Protein AF-A0AAD4LJQ9-F1 (afdb_monomer_lite)

Secondary structure (DSSP, 8-state):
--PPP-TT-EE--B-TTT-PEEEE-TTTSS-EEEE-----GGG-EE--B-TTS-B-

Organism: NCBI:txid416441

pLDDT: mean 91.67, std 10.46, range [42.97, 98.5]

Foldseek 3Di:
DPDDADAFDKDWDADPVPRFTWFQDPVPRHDIDTHDDDPDPRRIDGWHQDPVRDTD

Radius of gyration: 12.79 Å; chains: 1; bounding box: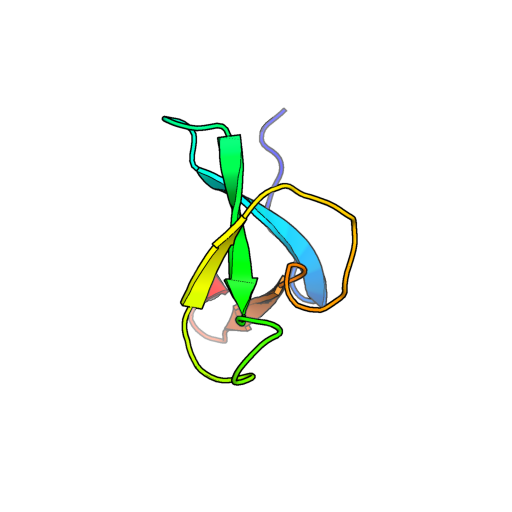 31×24×33 Å

Sequence (56 aa):
MSGSIKSGQRYKITNEENGLVLGISGANHRSILGWDFHGADNQQWITERQDDGQYY

InterPro domains:
  IPR000772 Ricin B, lectin domain [PF14200] (7-55)
  IPR035992 Ricin B-like lectins [SSF50370] (9-55)

Structure (mmCIF, N/CA/C/O backbone):
data_AF-A0AAD4LJQ9-F1
#
_entry.id   AF-A0AAD4LJQ9-F1
#
loop_
_atom_site.group_PDB
_atom_site.id
_atom_site.type_symbol
_atom_site.label_atom_id
_atom_site.label_alt_id
_atom_site.label_comp_id
_atom_site.label_asym_id
_atom_site.label_entity_id
_atom_site.label_seq_id
_atom_site.pdbx_PDB_ins_code
_atom_site.Cartn_x
_atom_site.Cartn_y
_atom_site.Cartn_z
_atom_site.occupancy
_atom_site.B_iso_or_equiv
_atom_site.auth_seq_id
_atom_site.auth_comp_id
_atom_site.auth_asym_id
_atom_site.auth_atom_id
_atom_site.pdbx_PDB_model_num
ATOM 1 N N . MET A 1 1 ? -20.928 11.388 1.672 1.00 42.97 1 MET A N 1
ATOM 2 C CA . MET A 1 1 ? -20.945 10.003 2.187 1.00 42.97 1 MET A CA 1
ATOM 3 C C . MET A 1 1 ? -19.550 9.694 2.695 1.00 42.97 1 MET A C 1
ATOM 5 O O . MET A 1 1 ? -18.636 9.698 1.884 1.00 42.97 1 MET A O 1
ATOM 9 N N . SER A 1 2 ? -19.355 9.497 3.997 1.00 56.03 2 SER A N 1
ATOM 10 C CA . SER A 1 2 ? -18.116 8.888 4.486 1.00 56.03 2 SER A CA 1
ATOM 11 C C . SER A 1 2 ? -18.237 7.379 4.273 1.00 56.03 2 SER A C 1
ATOM 13 O O . SER A 1 2 ? -19.102 6.727 4.855 1.00 56.03 2 SER A O 1
ATOM 15 N N . GLY A 1 3 ? -17.440 6.822 3.361 1.00 70.94 3 GLY A N 1
ATOM 16 C CA . GLY A 1 3 ? -17.315 5.372 3.248 1.00 70.94 3 GLY A CA 1
ATOM 17 C C . GLY A 1 3 ? -16.558 4.860 4.467 1.00 70.94 3 GLY A C 1
ATOM 18 O O . GLY A 1 3 ? -15.441 5.306 4.712 1.00 70.94 3 GLY A O 1
ATOM 19 N N . SER A 1 4 ? -17.157 3.970 5.255 1.00 83.94 4 SER A N 1
ATOM 20 C CA . SER A 1 4 ? -16.431 3.265 6.311 1.00 83.94 4 SER A CA 1
ATOM 21 C C . SER A 1 4 ? -15.625 2.105 5.724 1.00 83.94 4 SER A C 1
ATOM 23 O O . SER A 1 4 ? -16.056 1.444 4.772 1.00 83.94 4 SER A O 1
ATOM 25 N N . ILE A 1 5 ? -14.455 1.849 6.307 1.00 88.00 5 ILE A N 1
ATOM 26 C CA . ILE A 1 5 ? -13.690 0.624 6.058 1.00 88.00 5 ILE A CA 1
ATOM 27 C C . ILE A 1 5 ? -14.486 -0.559 6.626 1.00 88.00 5 ILE A C 1
ATOM 29 O O . ILE A 1 5 ? -15.102 -0.452 7.689 1.00 88.00 5 ILE A O 1
ATOM 33 N N . LYS A 1 6 ? -14.515 -1.675 5.894 1.00 90.00 6 LYS A N 1
ATOM 34 C CA . LYS A 1 6 ? -15.236 -2.897 6.256 1.00 90.00 6 LYS A CA 1
ATOM 35 C C . LYS A 1 6 ? -14.249 -4.050 6.370 1.00 90.00 6 LYS A C 1
ATOM 37 O O . LYS A 1 6 ? -13.525 -4.340 5.421 1.00 90.00 6 LYS A O 1
ATOM 42 N N . SER A 1 7 ? -14.274 -4.731 7.514 1.00 90.81 7 SER A N 1
ATOM 43 C CA . SER A 1 7 ? -13.471 -5.938 7.723 1.00 90.81 7 SER A CA 1
ATOM 44 C C . SER A 1 7 ? -13.769 -6.978 6.635 1.00 90.81 7 SER A C 1
ATOM 46 O O . SER A 1 7 ? -14.939 -7.214 6.325 1.00 90.81 7 SER A O 1
ATOM 48 N N . GLY A 1 8 ? -12.734 -7.569 6.037 1.00 90.06 8 GLY A N 1
ATOM 49 C CA . GLY A 1 8 ? -12.860 -8.593 4.993 1.00 90.06 8 GLY A CA 1
ATOM 50 C C . GLY A 1 8 ? -13.135 -8.065 3.577 1.00 90.06 8 GLY A C 1
ATOM 51 O O . GLY A 1 8 ? -13.149 -8.845 2.625 1.00 90.06 8 GLY A O 1
ATOM 52 N N . GLN A 1 9 ? -13.342 -6.757 3.398 1.00 93.25 9 GLN A N 1
ATOM 53 C CA . GLN A 1 9 ? -13.533 -6.160 2.076 1.00 93.25 9 GLN A CA 1
ATOM 54 C C . GLN A 1 9 ? -12.182 -5.919 1.389 1.00 93.25 9 GLN A C 1
ATOM 56 O O . GLN A 1 9 ? -11.214 -5.505 2.024 1.00 93.25 9 GLN A O 1
ATOM 61 N N . ARG A 1 10 ? -12.134 -6.150 0.069 1.00 94.19 10 ARG A N 1
ATOM 62 C CA . ARG A 1 10 ? -10.96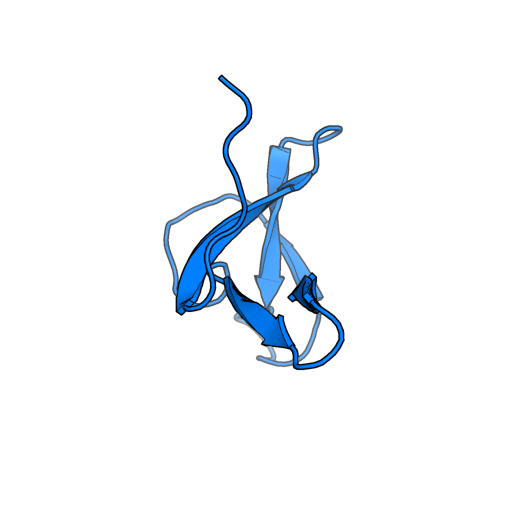9 -5.816 -0.761 1.00 94.19 10 ARG A CA 1
ATOM 63 C C . ARG A 1 10 ? -10.974 -4.347 -1.153 1.00 94.19 10 ARG A C 1
ATOM 65 O O . ARG A 1 10 ? -12.004 -3.829 -1.594 1.00 94.19 10 ARG A O 1
ATOM 72 N N . TYR A 1 11 ? -9.801 -3.738 -1.073 1.00 94.62 11 TYR A N 1
ATOM 73 C CA . TYR A 1 11 ? -9.531 -2.357 -1.437 1.00 94.62 11 TYR A CA 1
ATOM 74 C C . TYR A 1 11 ? -8.259 -2.262 -2.281 1.00 94.62 11 TYR A C 1
ATOM 76 O O . TYR A 1 11 ? -7.328 -3.051 -2.125 1.00 94.62 11 TYR A O 1
ATOM 84 N N . LYS A 1 12 ? -8.201 -1.242 -3.141 1.00 96.00 12 LYS A N 1
ATOM 85 C CA . LYS A 1 12 ? -6.935 -0.719 -3.661 1.00 96.00 12 LYS A CA 1
ATOM 86 C C . LYS A 1 12 ? -6.548 0.512 -2.851 1.00 96.00 12 LYS A C 1
ATOM 88 O O . LYS A 1 12 ? -7.420 1.295 -2.475 1.00 96.00 12 LYS A O 1
ATOM 93 N N . ILE A 1 13 ? -5.254 0.712 -2.643 1.00 96.62 13 ILE A N 1
ATOM 94 C CA . ILE A 1 13 ? -4.717 1.902 -1.978 1.00 96.62 13 ILE A CA 1
ATOM 95 C C . ILE A 1 13 ? -4.029 2.727 -3.057 1.00 96.62 13 ILE A C 1
ATOM 97 O O . ILE A 1 13 ? -3.036 2.286 -3.627 1.00 96.62 13 ILE A O 1
ATOM 101 N N . THR A 1 14 ? -4.608 3.878 -3.394 1.00 97.62 14 THR A N 1
ATOM 102 C CA . THR A 1 14 ? -4.106 4.765 -4.453 1.00 97.62 14 THR A CA 1
ATOM 103 C C . THR A 1 14 ? -3.383 5.935 -3.809 1.00 97.62 14 THR A C 1
ATOM 105 O O . THR A 1 14 ? -3.943 6.589 -2.932 1.00 97.62 14 THR A O 1
ATOM 108 N N . ASN A 1 15 ? -2.146 6.185 -4.223 1.00 97.75 15 ASN A N 1
ATOM 109 C CA . ASN A 1 15 ? -1.415 7.372 -3.816 1.00 97.75 15 ASN A CA 1
ATOM 110 C C . ASN A 1 15 ? -2.020 8.605 -4.512 1.00 97.75 15 ASN A C 1
ATOM 112 O O . ASN A 1 15 ? -2.211 8.599 -5.725 1.00 97.75 15 ASN A O 1
ATOM 116 N N . GLU A 1 16 ? -2.343 9.645 -3.746 1.00 97.81 16 GLU A N 1
ATOM 117 C CA . GLU A 1 16 ? -3.017 10.843 -4.269 1.00 97.81 16 GLU A CA 1
ATOM 118 C C . GLU A 1 16 ? -2.106 11.711 -5.150 1.00 97.81 16 GLU A C 1
ATOM 120 O O . GLU A 1 16 ? -2.584 12.337 -6.089 1.00 97.81 16 GLU A O 1
ATOM 125 N N . GLU A 1 17 ? -0.796 11.718 -4.890 1.00 98.06 17 GLU A N 1
ATOM 126 C CA . GLU A 1 17 ? 0.166 12.551 -5.620 1.00 98.06 17 GLU A CA 1
ATOM 127 C C . GLU A 1 17 ? 0.348 12.084 -7.069 1.00 98.06 17 GLU A C 1
ATOM 129 O O . GLU A 1 17 ? 0.429 12.908 -7.978 1.00 98.06 17 GLU A O 1
ATOM 134 N N . ASN A 1 18 ? 0.413 10.768 -7.295 1.00 97.62 18 ASN A N 1
ATOM 135 C CA . ASN A 1 18 ? 0.767 10.206 -8.604 1.00 97.62 18 ASN A CA 1
ATOM 136 C C . ASN A 1 18 ? -0.251 9.211 -9.183 1.00 97.62 18 ASN A C 1
ATOM 138 O O . ASN A 1 18 ? -0.089 8.773 -10.319 1.00 97.62 18 ASN A O 1
ATOM 142 N N . GLY A 1 19 ? -1.294 8.840 -8.437 1.00 98.19 19 GLY A N 1
ATOM 143 C CA . GLY A 1 19 ? -2.330 7.911 -8.895 1.00 98.19 19 GLY A CA 1
ATOM 144 C C . GLY A 1 19 ? -1.903 6.440 -8.968 1.00 98.19 19 GLY A C 1
ATOM 145 O O . GLY A 1 19 ? -2.715 5.594 -9.350 1.00 98.19 19 GLY A O 1
ATOM 146 N N . LEU A 1 20 ? -0.668 6.106 -8.582 1.00 98.50 20 LEU A N 1
ATOM 147 C CA . LEU A 1 20 ? -0.185 4.728 -8.546 1.00 98.50 20 LEU A CA 1
ATOM 148 C C . LEU A 1 20 ? -0.814 3.961 -7.379 1.00 98.50 20 LEU A C 1
ATOM 150 O O . LEU A 1 20 ? -1.117 4.518 -6.320 1.00 98.50 20 LEU A O 1
ATOM 154 N N . VAL A 1 21 ? -0.987 2.653 -7.560 1.00 98.50 21 VAL A N 1
ATOM 155 C CA . VAL A 1 21 ? -1.559 1.759 -6.550 1.00 98.50 21 VAL A CA 1
ATOM 156 C C . VAL A 1 21 ? -0.470 0.983 -5.823 1.00 98.50 21 VAL A C 1
ATOM 158 O O . VAL A 1 21 ? 0.448 0.452 -6.448 1.00 98.50 21 VAL A O 1
ATOM 161 N N . LEU A 1 22 ? -0.609 0.888 -4.497 1.00 98.19 22 LEU A N 1
ATOM 162 C CA . LEU A 1 22 ? 0.223 0.043 -3.646 1.00 98.19 22 LEU A CA 1
ATOM 163 C C . LEU A 1 22 ? 0.074 -1.425 -4.053 1.00 98.19 22 LEU A C 1
ATOM 165 O O . LEU A 1 22 ? -1.028 -1.979 -3.996 1.00 98.19 22 LEU A O 1
ATOM 169 N N . GLY A 1 23 ? 1.182 -2.076 -4.389 1.00 97.94 23 GLY A N 1
ATOM 170 C CA . GLY A 1 23 ? 1.188 -3.503 -4.666 1.00 97.94 23 GLY A CA 1
ATOM 171 C C . GLY A 1 23 ? 2.503 -4.200 -4.344 1.00 97.94 23 GLY A C 1
ATOM 172 O O . GLY A 1 23 ? 3.525 -3.568 -4.081 1.00 97.94 23 GLY A O 1
ATOM 173 N N . ILE A 1 24 ? 2.466 -5.531 -4.371 1.00 98.06 24 ILE A N 1
ATOM 174 C CA . ILE A 1 24 ? 3.651 -6.386 -4.285 1.00 98.06 24 ILE A CA 1
ATOM 175 C C . ILE A 1 24 ? 4.264 -6.540 -5.677 1.00 98.06 24 ILE A C 1
ATOM 177 O O . ILE A 1 24 ? 3.567 -6.828 -6.648 1.00 98.06 24 ILE A O 1
ATOM 181 N N . SER A 1 25 ? 5.581 -6.383 -5.789 1.00 96.81 25 SER A N 1
ATOM 182 C CA . SER A 1 25 ? 6.301 -6.565 -7.048 1.00 96.81 25 SER A CA 1
ATOM 183 C C . SER A 1 25 ? 6.048 -7.949 -7.644 1.00 96.81 25 SER A C 1
ATOM 185 O O . SER A 1 25 ? 6.375 -8.959 -7.025 1.00 96.81 25 SER A O 1
ATOM 187 N N . GLY A 1 26 ? 5.553 -8.002 -8.882 1.00 94.62 26 GLY A N 1
ATOM 188 C CA . GLY A 1 26 ? 5.430 -9.259 -9.630 1.00 94.62 26 GLY A CA 1
ATOM 189 C C . GLY A 1 26 ? 6.780 -9.879 -10.017 1.00 94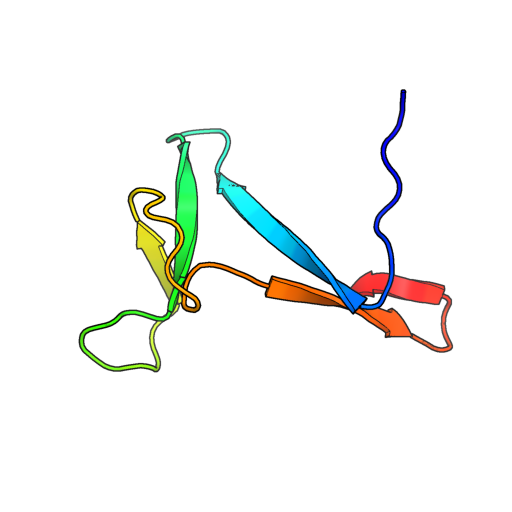.62 26 GLY A C 1
ATOM 190 O O . GLY A 1 26 ? 6.833 -11.038 -10.409 1.00 94.62 26 GLY A O 1
ATOM 191 N N . ALA A 1 27 ? 7.883 -9.131 -9.898 1.00 95.12 27 ALA A N 1
ATOM 192 C CA . ALA A 1 27 ? 9.214 -9.639 -10.222 1.00 95.12 27 ALA A CA 1
ATOM 193 C C . ALA A 1 27 ? 9.799 -10.499 -9.093 1.00 95.12 27 ALA A C 1
ATOM 195 O O . ALA A 1 27 ? 10.445 -11.509 -9.358 1.00 95.12 27 ALA A 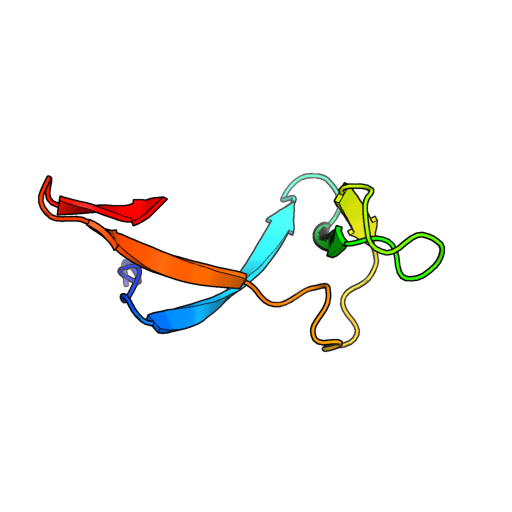O 1
ATOM 196 N N . ASN A 1 28 ? 9.597 -10.097 -7.832 1.00 95.88 28 ASN A N 1
ATOM 197 C CA . ASN A 1 28 ? 10.223 -10.758 -6.681 1.00 95.88 28 ASN A CA 1
ATOM 198 C C . ASN A 1 28 ? 9.245 -11.214 -5.588 1.00 95.88 28 ASN A C 1
ATOM 200 O O . ASN A 1 28 ? 9.677 -11.872 -4.644 1.00 95.88 28 ASN A O 1
ATOM 204 N N . HIS A 1 29 ? 7.960 -10.871 -5.702 1.00 94.94 29 HIS A N 1
ATOM 205 C CA . HIS A 1 29 ? 6.892 -11.214 -4.761 1.00 94.94 29 HIS A CA 1
ATOM 206 C C . HIS A 1 29 ? 7.169 -10.825 -3.297 1.00 94.94 29 HIS A C 1
ATOM 208 O O . HIS A 1 29 ? 6.666 -11.463 -2.375 1.00 94.94 29 HIS A O 1
ATOM 214 N N . ARG A 1 30 ? 8.001 -9.800 -3.070 1.00 96.00 30 ARG A N 1
ATOM 215 C CA . ARG A 1 30 ? 8.449 -9.381 -1.729 1.00 96.00 30 ARG A CA 1
ATOM 216 C C . ARG A 1 30 ? 8.456 -7.873 -1.538 1.00 96.00 30 ARG A C 1
ATOM 218 O O . ARG A 1 30 ? 8.075 -7.390 -0.480 1.00 96.00 30 ARG A O 1
ATOM 225 N N . SER A 1 31 ? 8.919 -7.127 -2.535 1.00 97.31 31 SER A N 1
ATOM 226 C CA . SER A 1 31 ? 9.005 -5.671 -2.445 1.00 97.31 31 SER A CA 1
ATOM 227 C C . SER A 1 31 ? 7.629 -5.034 -2.597 1.00 97.31 31 SER A C 1
ATOM 229 O O . SER A 1 31 ? 6.868 -5.420 -3.481 1.00 97.31 31 SER A O 1
ATOM 231 N N . ILE A 1 32 ? 7.354 -4.022 -1.780 1.00 97.50 32 ILE A N 1
ATOM 232 C CA . ILE A 1 32 ? 6.211 -3.123 -1.947 1.00 97.50 32 ILE A CA 1
ATOM 233 C C . ILE A 1 32 ? 6.608 -2.016 -2.928 1.00 97.50 32 ILE A C 1
ATOM 235 O O . ILE A 1 32 ? 7.707 -1.468 -2.828 1.00 97.50 32 ILE A O 1
ATOM 239 N N . LEU A 1 33 ? 5.731 -1.695 -3.876 1.00 97.62 33 LEU A N 1
ATOM 240 C CA . LEU A 1 33 ? 5.932 -0.626 -4.855 1.00 97.62 33 LEU A CA 1
ATOM 241 C C . LEU A 1 33 ? 4.609 0.046 -5.245 1.00 97.62 33 LEU A C 1
ATOM 243 O O . LEU A 1 33 ? 3.531 -0.482 -4.970 1.00 97.62 33 LEU A O 1
ATOM 247 N N . GLY A 1 34 ? 4.704 1.207 -5.896 1.00 98.00 34 GLY A N 1
ATOM 248 C CA . GLY A 1 34 ? 3.590 1.831 -6.612 1.00 98.00 34 GLY A CA 1
ATOM 249 C C . GLY A 1 34 ? 3.608 1.428 -8.087 1.00 98.00 34 GLY A C 1
ATOM 250 O O . GLY A 1 34 ? 4.665 1.479 -8.717 1.00 98.00 34 GLY A O 1
ATOM 251 N N . TRP A 1 35 ? 2.461 1.025 -8.637 1.00 97.81 35 TRP A N 1
ATOM 252 C CA . TRP A 1 35 ? 2.317 0.680 -10.057 1.00 97.81 35 TRP A CA 1
ATOM 253 C C . TRP A 1 35 ? 0.939 1.048 -10.604 1.00 97.81 35 TRP A C 1
ATOM 255 O O . TRP A 1 35 ? -0.004 1.260 -9.838 1.00 97.81 35 TRP A O 1
ATOM 265 N N . ASP A 1 36 ? 0.811 1.069 -11.929 1.00 98.06 36 ASP A N 1
ATOM 266 C CA . ASP A 1 36 ? -0.472 1.251 -12.599 1.00 98.06 36 ASP A CA 1
ATOM 267 C C . ASP A 1 36 ? -1.469 0.171 -12.183 1.00 98.06 36 ASP A C 1
ATOM 269 O O . ASP A 1 36 ? -1.155 -1.024 -12.127 1.00 98.06 36 ASP A O 1
ATOM 273 N N . PHE A 1 37 ? -2.7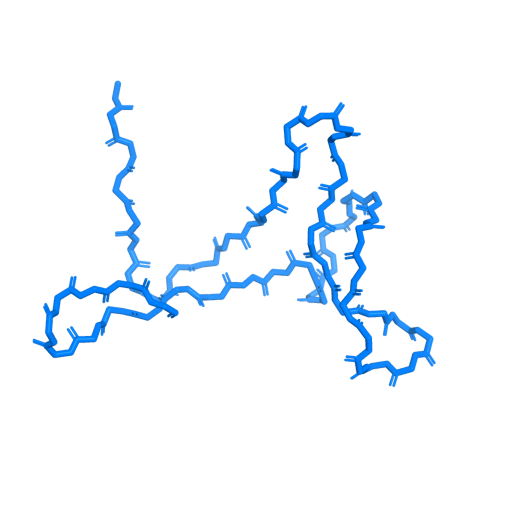00 0.589 -11.891 1.00 97.69 37 PHE A N 1
ATOM 274 C CA . PHE A 1 37 ? -3.746 -0.345 -11.513 1.00 97.69 37 PHE A CA 1
ATOM 275 C C . PHE A 1 37 ? -4.217 -1.162 -12.717 1.00 97.69 37 PHE A C 1
ATOM 277 O O . PHE A 1 37 ? -4.742 -0.616 -13.683 1.00 97.69 37 PHE A O 1
ATOM 284 N N . HIS A 1 38 ? -4.110 -2.481 -12.603 1.00 96.25 38 HIS A N 1
ATOM 285 C CA . HIS A 1 38 ? -4.540 -3.442 -13.627 1.00 96.25 38 HIS A CA 1
ATOM 286 C C . HIS A 1 38 ? -5.406 -4.582 -13.066 1.00 96.25 38 HIS A C 1
ATOM 288 O O . HIS A 1 38 ? -5.690 -5.553 -13.760 1.00 96.25 38 HIS A O 1
ATOM 294 N N . GLY A 1 39 ? -5.843 -4.468 -11.806 1.00 95.38 39 GLY A N 1
ATOM 295 C CA . GLY A 1 39 ? -6.761 -5.423 -11.177 1.00 95.38 39 GLY A CA 1
ATOM 296 C C . GLY A 1 39 ? -6.133 -6.748 -10.740 1.00 95.38 39 GLY A C 1
ATOM 297 O O . GLY A 1 39 ? -6.857 -7.631 -10.292 1.00 95.38 39 GLY A O 1
ATOM 298 N N . ALA A 1 40 ? -4.812 -6.898 -10.832 1.00 95.62 40 ALA A N 1
ATOM 299 C CA . ALA A 1 40 ? -4.127 -8.087 -10.341 1.00 95.62 40 ALA A CA 1
ATOM 300 C C . ALA A 1 40 ? -4.188 -8.197 -8.806 1.00 95.62 40 ALA A C 1
ATOM 302 O O . ALA A 1 40 ? -4.282 -7.197 -8.088 1.00 95.62 40 ALA A O 1
ATOM 303 N N . ASP A 1 41 ? -4.120 -9.425 -8.293 1.00 97.00 41 ASP A N 1
ATOM 304 C CA . ASP A 1 41 ? -4.241 -9.713 -6.857 1.00 97.00 41 ASP A CA 1
ATOM 305 C C . ASP A 1 41 ? -3.146 -9.047 -6.019 1.00 97.00 41 ASP A C 1
ATOM 307 O O . ASP A 1 41 ? -3.386 -8.653 -4.882 1.00 97.00 41 ASP A O 1
ATOM 311 N N . ASN A 1 42 ? -1.962 -8.832 -6.601 1.00 96.94 42 ASN A N 1
ATOM 312 C CA . ASN A 1 42 ? -0.855 -8.139 -5.946 1.00 96.94 42 ASN A CA 1
ATOM 313 C C . ASN A 1 42 ? -1.127 -6.649 -5.669 1.00 96.94 42 ASN A C 1
ATOM 315 O O . ASN A 1 42 ? -0.269 -6.003 -5.078 1.00 96.94 42 ASN A O 1
ATOM 319 N N . GLN A 1 43 ? -2.270 -6.103 -6.096 1.00 98.00 43 GLN A N 1
ATOM 320 C CA . GLN A 1 43 ? -2.714 -4.720 -5.869 1.00 98.00 43 GLN A CA 1
ATOM 321 C C . GLN A 1 43 ? -4.004 -4.636 -5.031 1.00 98.00 43 GLN A C 1
ATOM 323 O O . GLN A 1 43 ? -4.610 -3.565 -4.929 1.00 98.00 43 GLN A O 1
ATOM 328 N N . GLN A 1 44 ? -4.457 -5.760 -4.467 1.00 97.06 44 GLN A N 1
ATOM 329 C CA . GLN A 1 44 ? -5.707 -5.863 -3.720 1.00 97.06 44 GLN A CA 1
ATOM 330 C C . GLN A 1 44 ? -5.438 -6.264 -2.271 1.00 97.06 44 GLN A C 1
ATOM 332 O O . GLN A 1 44 ? -4.893 -7.330 -1.997 1.00 97.06 44 GLN A O 1
ATOM 337 N N . TRP A 1 45 ? -5.885 -5.427 -1.340 1.00 95.38 45 TRP A N 1
ATOM 338 C CA . TRP A 1 45 ? -5.639 -5.583 0.091 1.00 95.38 45 TRP A CA 1
ATOM 339 C C . TRP A 1 45 ? -6.948 -5.798 0.836 1.00 95.38 45 TRP A C 1
ATOM 341 O O . TRP A 1 45 ? -7.96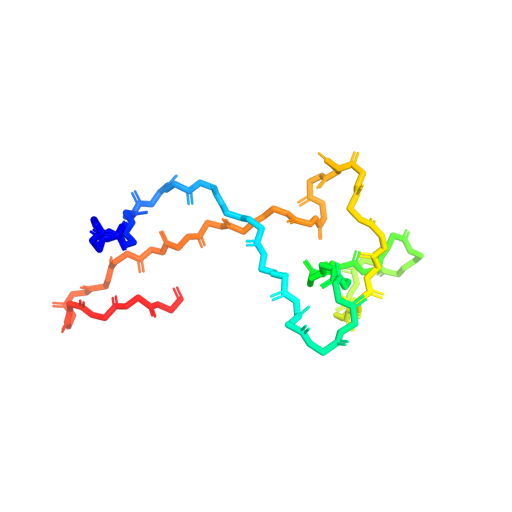5 -5.197 0.487 1.00 95.38 45 TRP A O 1
ATOM 351 N N . ILE A 1 46 ? -6.928 -6.649 1.857 1.00 94.25 46 ILE A N 1
ATOM 352 C CA . ILE A 1 46 ? -8.043 -6.819 2.787 1.00 94.25 46 ILE A CA 1
ATOM 353 C C . ILE A 1 46 ? -7.698 -6.049 4.053 1.00 94.25 46 ILE A C 1
ATOM 355 O O . ILE A 1 46 ? -6.588 -6.162 4.557 1.00 94.25 46 ILE A O 1
ATOM 359 N N . THR A 1 47 ? -8.651 -5.276 4.558 1.00 90.31 47 THR A N 1
ATOM 360 C CA . THR A 1 47 ? -8.554 -4.682 5.894 1.00 90.31 47 THR A CA 1
ATOM 361 C C . THR A 1 47 ? -9.250 -5.593 6.887 1.00 90.31 47 THR A C 1
ATOM 363 O O . THR A 1 47 ? -10.385 -6.005 6.625 1.00 90.31 47 THR A O 1
ATOM 366 N N . GLU A 1 48 ? -8.634 -5.855 8.032 1.00 89.81 48 GLU A N 1
ATOM 367 C CA . GLU A 1 48 ? -9.246 -6.633 9.106 1.00 89.81 48 GLU A CA 1
ATOM 368 C C . GLU A 1 48 ? -9.473 -5.735 10.316 1.00 89.81 48 GLU A C 1
ATOM 370 O O . GLU A 1 48 ? -8.586 -5.000 10.746 1.00 89.81 48 GLU A O 1
ATOM 375 N N . ARG A 1 49 ? -10.699 -5.757 10.843 1.00 88.38 49 ARG A N 1
ATOM 376 C CA . ARG A 1 49 ? -11.004 -5.080 12.103 1.00 88.38 49 ARG A CA 1
ATOM 377 C C . ARG A 1 49 ? -10.500 -5.930 13.257 1.00 88.38 49 ARG A C 1
ATOM 379 O O . ARG A 1 49 ? -10.787 -7.122 13.307 1.00 88.38 49 ARG A O 1
ATOM 386 N N . GLN A 1 50 ? -9.841 -5.279 14.196 1.00 88.69 50 GLN A N 1
ATOM 387 C CA . GLN A 1 50 ? -9.152 -5.917 15.306 1.00 88.69 50 GLN A CA 1
ATOM 388 C C . GLN A 1 50 ? -9.953 -5.721 16.596 1.00 88.69 50 GLN A C 1
ATOM 390 O O . GLN A 1 50 ? -10.909 -4.934 16.630 1.00 88.69 50 GLN A O 1
ATOM 395 N N . ASP A 1 51 ? -9.594 -6.448 17.654 1.00 87.56 51 ASP A N 1
ATOM 396 C CA . ASP A 1 51 ? -10.341 -6.433 18.922 1.00 87.56 51 ASP A CA 1
ATOM 397 C C . ASP A 1 51 ? -10.337 -5.049 19.593 1.00 87.56 51 ASP A C 1
ATOM 399 O O . ASP A 1 51 ? -11.297 -4.673 20.268 1.00 87.56 51 ASP A O 1
ATOM 403 N N . ASP A 1 52 ? -9.293 -4.252 19.348 1.00 88.06 52 ASP A N 1
ATOM 404 C CA . ASP A 1 52 ? -9.174 -2.855 19.786 1.00 88.06 52 ASP A CA 1
ATOM 405 C C . ASP A 1 52 ? -10.012 -1.870 18.943 1.00 88.06 52 ASP A C 1
ATOM 407 O O . ASP A 1 52 ? -10.057 -0.668 19.215 1.00 88.06 52 ASP A O 1
ATOM 411 N N . GLY A 1 53 ? -10.708 -2.378 17.923 1.00 81.19 53 GLY A N 1
ATOM 412 C CA . GLY A 1 53 ? -11.558 -1.618 17.022 1.00 81.19 53 GLY A CA 1
ATOM 413 C C . GLY A 1 53 ? -10.827 -0.901 15.887 1.00 81.19 53 GLY A C 1
ATOM 414 O O . GLY A 1 53 ? -11.515 -0.281 15.071 1.00 81.19 53 GLY A O 1
ATOM 415 N N . GLN A 1 54 ? -9.498 -0.990 15.805 1.00 83.44 54 GLN A N 1
ATOM 416 C CA . GLN A 1 54 ? -8.706 -0.410 14.722 1.00 83.44 54 GLN A CA 1
ATOM 417 C C . GLN A 1 54 ? -8.689 -1.317 13.484 1.00 83.44 54 GLN A C 1
ATOM 419 O O . GLN A 1 54 ? -9.047 -2.497 13.537 1.00 83.44 54 GLN A O 1
ATOM 424 N N . TYR A 1 55 ? -8.292 -0.732 12.353 1.00 77.81 55 TYR A N 1
ATOM 425 C CA . TYR A 1 55 ? -8.024 -1.441 11.105 1.00 77.81 55 TYR A CA 1
ATOM 426 C C . TYR A 1 55 ? -6.536 -1.297 10.800 1.00 77.81 55 TYR A C 1
ATOM 428 O O . TYR A 1 55 ? -6.051 -0.172 10.660 1.00 77.81 55 TYR A O 1
ATOM 436 N N . TYR A 1 56 ? -5.836 -2.418 10.693 1.00 69.44 56 TYR A N 1
ATOM 437 C CA . TYR A 1 56 ? -4.476 -2.502 10.169 1.00 69.44 56 TYR A CA 1
ATOM 438 C C . TYR A 1 56 ? -4.364 -3.656 9.176 1.00 69.44 56 TYR A C 1
ATOM 440 O O . TYR A 1 56 ? -5.271 -4.524 9.174 1.00 69.44 56 TYR A O 1
#